Protein AF-A0A183S8L2-F1 (afdb_monomer_lite)

Foldseek 3Di:
DDDDPVRVCVVCVVPVVVVVVVVVVVCVPPVPDDDDPDDDDPVCVVVVVVSVVVCCCVPVVVPPDDDDDDDPPDDDDPVVVVVCVVPPDD

Radius of gyration: 16.56 Å; chains: 1; bounding box: 38×27×42 Å

Sequence (90 aa):
MIRRAGDAVEYYQSRPIEVLTHVKLEDEINHDLLIGDYEDTYYNLTLKMMHSFQWASSSCVPQKPTFVFIDDDFAFNMEELRQVIANRIE

Secondary structure (DSSP, 8-state):
-PPPHHHHHHHHTT-HHHHHHHHHHHHHHH------SS---GGGHHHHHHHHHHHHHHHSGGG-PPP----TT----HHHHHHHHHT---

pLDDT: mean 88.17, std 9.98, range [42.69, 97.69]

Structure (mmCIF, N/CA/C/O backbone):
data_AF-A0A183S8L2-F1
#
_entry.id   AF-A0A183S8L2-F1
#
loop_
_atom_site.group_PDB
_atom_site.id
_atom_site.type_symbol
_atom_site.label_atom_id
_atom_site.label_alt_id
_atom_site.label_comp_id
_atom_site.label_asym_id
_atom_site.label_entity_id
_atom_site.label_seq_id
_atom_site.pdbx_PDB_ins_code
_atom_site.Cartn_x
_atom_site.Cartn_y
_atom_site.Cartn_z
_atom_site.occupancy
_atom_site.B_iso_or_equiv
_atom_site.auth_seq_id
_atom_site.auth_comp_id
_atom_site.auth_asym_id
_atom_site.auth_atom_id
_atom_site.pdbx_PDB_model_num
ATOM 1 N N . MET A 1 1 ? 3.923 16.775 -17.807 1.00 42.69 1 MET A N 1
ATOM 2 C CA . MET A 1 1 ? 2.788 16.111 -18.483 1.00 42.69 1 MET A CA 1
ATOM 3 C C . MET A 1 1 ? 2.479 14.874 -17.654 1.00 42.69 1 MET A C 1
ATOM 5 O O . MET A 1 1 ? 3.346 14.017 -17.560 1.00 42.69 1 MET A O 1
ATOM 9 N N . ILE A 1 2 ? 1.354 14.855 -16.935 1.00 53.00 2 ILE A N 1
ATOM 10 C CA . ILE A 1 2 ? 0.986 13.726 -16.066 1.00 53.00 2 ILE A CA 1
ATOM 11 C C . ILE A 1 2 ? 0.629 12.559 -16.989 1.00 53.00 2 ILE A C 1
ATOM 13 O O . ILE A 1 2 ? -0.288 12.683 -17.799 1.00 53.00 2 ILE A O 1
ATOM 17 N N . ARG A 1 3 ? 1.396 11.469 -16.929 1.00 67.19 3 ARG A N 1
ATOM 18 C CA . ARG A 1 3 ? 1.043 10.222 -17.615 1.00 67.19 3 ARG A CA 1
ATOM 19 C C . ARG A 1 3 ? -0.083 9.551 -16.842 1.00 67.19 3 ARG A C 1
ATOM 21 O O . ARG A 1 3 ? -0.066 9.573 -15.614 1.00 67.19 3 ARG A O 1
ATOM 28 N N . ARG A 1 4 ? -1.057 8.966 -17.542 1.00 76.19 4 ARG A N 1
ATOM 29 C CA . ARG A 1 4 ? -2.037 8.095 -16.880 1.00 76.19 4 ARG A CA 1
ATOM 30 C C . ARG A 1 4 ? -1.312 6.869 -16.326 1.00 76.19 4 ARG A C 1
ATOM 32 O O . ARG A 1 4 ? -0.292 6.469 -16.883 1.00 76.19 4 ARG A O 1
ATOM 39 N N . ALA A 1 5 ? -1.844 6.267 -15.261 1.00 74.06 5 ALA A N 1
ATOM 40 C CA . ALA A 1 5 ? -1.222 5.114 -14.606 1.00 74.06 5 ALA A CA 1
ATOM 41 C C . ALA A 1 5 ? -0.899 3.976 -15.597 1.00 74.06 5 ALA A C 1
ATOM 43 O O . ALA A 1 5 ? 0.204 3.443 -15.577 1.00 74.06 5 ALA A O 1
ATOM 44 N N . GLY A 1 6 ? -1.802 3.690 -16.546 1.00 77.56 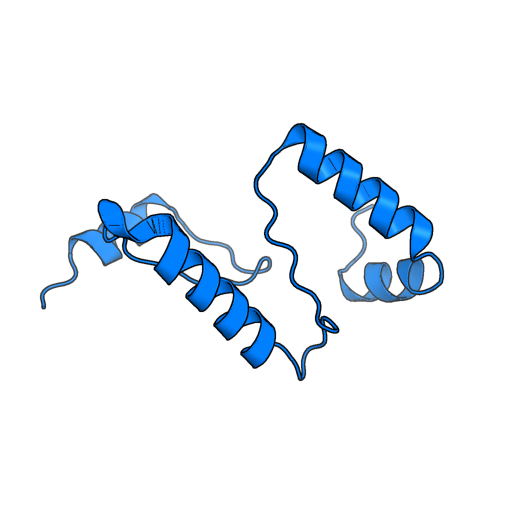6 GLY A N 1
ATOM 45 C CA . GLY A 1 6 ? -1.556 2.710 -17.613 1.00 77.56 6 GLY A CA 1
ATOM 46 C C . GLY A 1 6 ? -0.344 3.044 -18.494 1.00 77.56 6 GLY A C 1
ATOM 47 O O . GLY A 1 6 ? 0.532 2.201 -18.674 1.00 77.56 6 GLY A O 1
ATOM 48 N N . ASP A 1 7 ? -0.241 4.288 -18.972 1.00 82.50 7 ASP A N 1
ATOM 49 C CA . ASP A 1 7 ? 0.882 4.741 -19.811 1.00 82.50 7 ASP A CA 1
ATOM 50 C C . ASP A 1 7 ? 2.212 4.726 -19.037 1.00 82.50 7 ASP A C 1
ATOM 52 O O . ASP A 1 7 ? 3.289 4.528 -19.606 1.00 82.50 7 ASP A O 1
ATOM 56 N N . ALA A 1 8 ? 2.153 4.977 -17.725 1.00 82.69 8 ALA A N 1
ATOM 57 C CA . ALA A 1 8 ? 3.315 4.895 -16.851 1.00 82.69 8 ALA A CA 1
ATOM 58 C C . ALA A 1 8 ? 3.791 3.443 -16.706 1.00 82.69 8 ALA A C 1
ATOM 60 O O . ALA A 1 8 ? 4.988 3.192 -16.852 1.00 82.69 8 ALA A O 1
ATOM 61 N N . VAL A 1 9 ? 2.871 2.496 -16.494 1.00 82.81 9 VAL A N 1
ATOM 62 C CA . VAL A 1 9 ? 3.191 1.064 -16.415 1.00 82.81 9 VAL A CA 1
ATOM 63 C C . VAL A 1 9 ? 3.858 0.594 -17.706 1.00 82.81 9 VAL A C 1
ATOM 65 O O . VAL A 1 9 ? 4.953 0.042 -17.641 1.00 82.81 9 VAL A O 1
ATOM 68 N N . GLU A 1 10 ? 3.276 0.877 -18.873 1.00 85.75 10 GLU A N 1
ATOM 69 C CA . GLU A 1 10 ? 3.856 0.474 -20.164 1.00 85.75 10 GLU A CA 1
ATOM 70 C C . GLU A 1 10 ? 5.275 1.036 -20.362 1.00 85.75 10 GLU A C 1
ATOM 72 O O . GLU A 1 10 ? 6.188 0.335 -20.801 1.00 85.75 10 GLU A O 1
ATOM 77 N N . TYR A 1 11 ? 5.500 2.291 -19.973 1.00 86.31 11 TYR A N 1
ATOM 78 C CA . TYR A 1 11 ? 6.813 2.914 -20.100 1.00 86.31 11 TYR A CA 1
ATOM 79 C C . TYR A 1 11 ? 7.870 2.320 -19.157 1.00 86.31 11 TYR A C 1
ATOM 81 O O . TYR A 1 11 ? 9.027 2.152 -19.555 1.00 86.31 11 TYR A O 1
ATOM 89 N N . TYR A 1 12 ? 7.502 2.035 -17.906 1.00 87.81 12 TYR A N 1
ATOM 90 C CA . TYR A 1 12 ? 8.437 1.556 -16.885 1.00 87.81 12 TYR A CA 1
ATOM 91 C C . TYR A 1 12 ? 8.608 0.033 -16.865 1.00 87.81 12 TYR A C 1
ATOM 93 O O . TYR A 1 12 ? 9.586 -0.445 -16.290 1.00 87.81 12 TYR A O 1
ATOM 101 N N . GLN A 1 13 ? 7.746 -0.725 -17.550 1.00 86.19 13 GLN A N 1
ATOM 102 C CA . GLN A 1 13 ? 7.838 -2.187 -17.659 1.00 86.19 13 GLN A CA 1
ATOM 103 C C . GLN A 1 13 ? 9.225 -2.682 -18.098 1.00 86.19 13 GLN A C 1
ATOM 105 O O . GLN A 1 13 ? 9.705 -3.701 -17.611 1.00 86.19 13 GLN A O 1
ATOM 110 N N . SER A 1 14 ? 9.906 -1.949 -18.983 1.00 90.62 14 SER A N 1
ATOM 111 C CA . SER A 1 14 ? 11.248 -2.309 -19.468 1.00 90.62 14 SER A CA 1
ATOM 112 C C . SER A 1 14 ? 12.403 -1.753 -18.618 1.00 90.62 14 SER A C 1
ATOM 114 O O . SER A 1 14 ? 13.568 -1.938 -18.971 1.00 90.62 14 SER A O 1
ATOM 116 N N . ARG A 1 15 ? 12.114 -1.061 -17.505 1.00 93.25 15 ARG A N 1
ATOM 117 C CA . ARG A 1 15 ? 13.095 -0.285 -16.718 1.00 93.25 15 ARG A CA 1
ATOM 118 C C . ARG A 1 15 ? 13.033 -0.582 -15.208 1.00 93.25 15 ARG A C 1
ATOM 120 O O . ARG A 1 15 ? 13.008 0.355 -14.409 1.00 93.25 15 ARG A O 1
ATOM 127 N N . PRO A 1 16 ? 13.074 -1.856 -14.777 1.00 90.00 16 PRO A N 1
ATOM 128 C CA . PRO A 1 16 ? 12.901 -2.214 -13.366 1.00 90.00 16 PRO A CA 1
ATOM 129 C C . PRO A 1 16 ? 13.983 -1.622 -12.452 1.00 90.00 16 PRO A C 1
ATOM 131 O O . PRO A 1 16 ? 13.691 -1.224 -11.331 1.00 90.00 16 PRO A O 1
ATOM 134 N N . ILE A 1 17 ? 15.227 -1.510 -12.934 1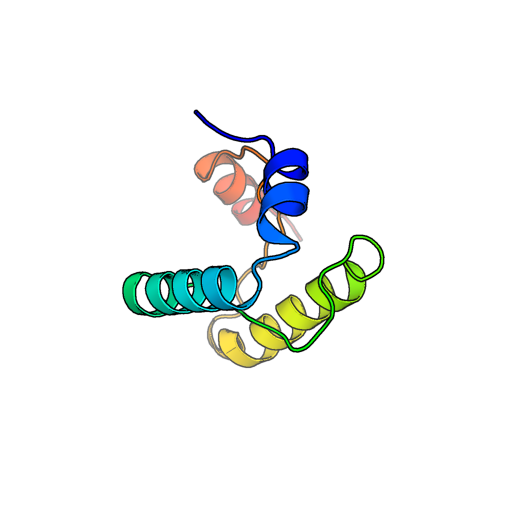.00 94.38 17 ILE A N 1
ATOM 135 C CA . ILE A 1 17 ? 16.342 -0.963 -12.143 1.00 94.38 17 ILE A CA 1
ATOM 136 C C . ILE A 1 17 ? 16.093 0.504 -11.781 1.00 94.38 17 ILE A C 1
ATOM 138 O O . ILE A 1 17 ? 16.319 0.899 -10.644 1.00 94.38 17 ILE A O 1
ATOM 142 N N . GLU A 1 18 ? 15.600 1.302 -12.725 1.00 94.88 18 GLU A N 1
ATOM 143 C CA . GLU A 1 18 ? 15.329 2.722 -12.490 1.00 94.88 18 GLU A CA 1
ATOM 144 C C . GLU A 1 18 ? 14.171 2.931 -11.524 1.00 94.88 18 GLU A C 1
ATOM 146 O O . GLU A 1 18 ? 14.279 3.753 -10.617 1.00 94.88 18 GLU A O 1
ATOM 151 N N . VAL A 1 19 ? 13.096 2.152 -11.677 1.00 92.31 19 VAL A N 1
ATOM 152 C CA . VAL A 1 19 ? 11.966 2.180 -10.742 1.00 92.31 19 VAL A CA 1
ATOM 153 C C . VAL A 1 19 ? 12.453 1.864 -9.330 1.00 92.31 19 VAL A C 1
ATOM 155 O O . VAL A 1 19 ? 12.179 2.626 -8.410 1.00 92.31 19 VAL A O 1
ATOM 158 N N . LEU A 1 20 ? 13.253 0.806 -9.160 1.00 92.88 20 LEU A N 1
ATOM 159 C CA . LEU A 1 20 ? 13.811 0.438 -7.856 1.00 92.88 20 LEU A CA 1
ATOM 160 C C . LEU A 1 20 ? 14.740 1.514 -7.282 1.00 92.88 20 LEU A C 1
ATOM 162 O O . LEU A 1 20 ? 14.747 1.724 -6.072 1.00 92.88 20 LEU A O 1
ATOM 166 N N . THR A 1 21 ? 15.523 2.202 -8.114 1.00 96.31 21 THR A N 1
ATOM 167 C CA . THR A 1 21 ? 16.338 3.337 -7.661 1.00 96.31 21 THR A CA 1
ATOM 168 C C . THR A 1 21 ? 15.461 4.486 -7.168 1.00 96.31 21 THR A C 1
ATOM 170 O O . THR A 1 21 ? 15.745 5.042 -6.112 1.00 96.31 21 THR A O 1
ATOM 173 N N . HIS A 1 22 ? 14.395 4.830 -7.891 1.00 95.06 22 HIS A N 1
ATOM 174 C CA . HIS A 1 22 ? 13.498 5.915 -7.491 1.00 95.06 22 HIS A CA 1
ATOM 175 C C . HIS A 1 22 ? 12.718 5.582 -6.216 1.00 95.06 22 HIS A C 1
ATOM 177 O O . HIS A 1 22 ? 12.650 6.429 -5.335 1.00 95.06 22 HIS A O 1
ATOM 183 N N . VAL A 1 23 ? 12.215 4.350 -6.085 1.00 94.62 23 VAL A N 1
ATOM 184 C CA . VAL A 1 23 ? 11.526 3.879 -4.870 1.00 94.62 23 VAL A CA 1
ATOM 185 C C . VAL A 1 23 ? 12.454 3.934 -3.656 1.00 94.62 23 VAL A C 1
ATOM 187 O O . VAL A 1 23 ? 12.051 4.384 -2.593 1.00 94.62 23 VAL A O 1
ATOM 190 N N . LYS A 1 24 ? 13.726 3.541 -3.807 1.00 95.94 24 LYS A N 1
ATOM 191 C CA . LYS A 1 24 ? 14.707 3.660 -2.715 1.00 95.94 24 LYS A CA 1
ATOM 192 C C . LYS A 1 24 ? 14.944 5.109 -2.299 1.00 95.94 24 LYS A C 1
ATOM 194 O O . LYS A 1 24 ? 14.992 5.394 -1.112 1.00 95.94 24 LYS A O 1
ATOM 199 N N . LEU A 1 25 ? 15.086 6.014 -3.266 1.00 97.38 25 LEU A N 1
ATOM 200 C CA . LEU A 1 25 ? 15.282 7.436 -2.978 1.00 97.38 25 LEU A CA 1
ATOM 201 C C . LEU A 1 25 ? 14.051 8.063 -2.312 1.00 97.38 25 LEU A C 1
ATOM 203 O O . LEU A 1 25 ? 14.201 8.910 -1.441 1.00 97.38 25 LEU A O 1
ATOM 207 N N . GLU A 1 26 ? 12.846 7.665 -2.716 1.00 97.06 26 GLU A N 1
ATOM 208 C CA . GLU A 1 26 ? 11.607 8.084 -2.062 1.00 97.06 26 GLU A CA 1
ATOM 209 C C . GLU A 1 26 ? 11.552 7.600 -0.607 1.00 97.06 26 GLU A C 1
ATOM 211 O O . GLU A 1 26 ? 11.312 8.407 0.291 1.00 97.06 26 GLU A O 1
ATOM 216 N N . ASP A 1 27 ? 11.817 6.312 -0.373 1.00 96.69 27 ASP A N 1
ATOM 217 C CA . ASP A 1 27 ? 11.813 5.716 0.966 1.00 96.69 27 ASP A CA 1
ATOM 218 C C . ASP A 1 27 ? 12.820 6.400 1.897 1.00 96.69 27 ASP A C 1
ATOM 220 O O . ASP A 1 27 ? 12.508 6.691 3.050 1.00 96.69 27 ASP A O 1
ATOM 224 N N . GLU A 1 28 ? 14.010 6.728 1.382 1.00 96.69 28 GLU A N 1
ATOM 225 C CA . GLU A 1 28 ? 15.048 7.465 2.109 1.00 96.69 28 GLU A CA 1
ATOM 226 C C . GLU A 1 28 ? 14.616 8.884 2.517 1.00 96.69 28 GLU A C 1
ATOM 228 O O . GLU A 1 28 ? 15.181 9.437 3.461 1.00 96.69 28 GLU A O 1
ATOM 233 N N . ILE A 1 29 ? 13.644 9.481 1.820 1.00 97.69 29 ILE A N 1
ATOM 234 C CA . ILE A 1 29 ? 13.174 10.849 2.073 1.00 97.69 29 ILE A CA 1
ATOM 235 C C . ILE A 1 29 ? 11.921 10.859 2.957 1.00 97.69 29 ILE A C 1
ATOM 237 O O . ILE A 1 29 ? 11.832 11.685 3.868 1.00 97.69 29 ILE A O 1
ATOM 241 N N . ASN A 1 30 ? 10.949 9.985 2.681 1.00 96.94 30 ASN A N 1
ATOM 242 C CA . ASN A 1 30 ? 9.610 10.057 3.275 1.00 96.94 30 ASN A CA 1
ATOM 243 C C . ASN A 1 30 ? 9.379 9.033 4.394 1.00 96.94 30 ASN A C 1
ATOM 245 O O . ASN A 1 30 ? 8.630 9.322 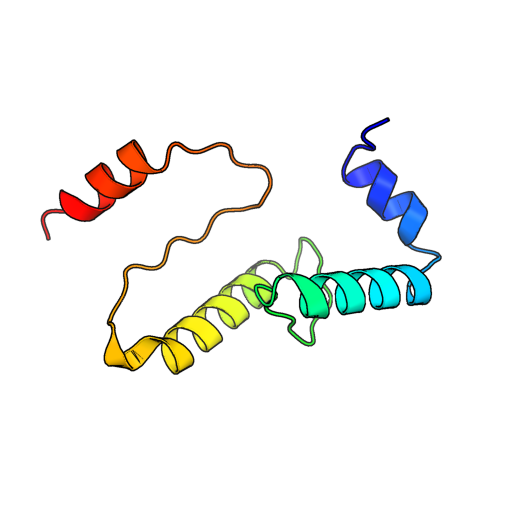5.329 1.00 96.94 30 ASN A O 1
ATOM 249 N N . HIS A 1 31 ? 10.045 7.873 4.335 1.00 95.38 31 HIS A N 1
ATOM 250 C CA . HIS A 1 31 ? 9.929 6.791 5.320 1.00 95.38 31 HIS A CA 1
ATOM 251 C C . HIS A 1 31 ? 8.489 6.293 5.566 1.00 95.38 31 HIS A C 1
ATOM 253 O O . HIS A 1 31 ? 8.137 5.914 6.687 1.00 95.38 31 HIS A O 1
ATOM 259 N N . ASP A 1 32 ? 7.645 6.305 4.536 1.00 94.81 32 ASP A N 1
ATOM 260 C CA . ASP A 1 32 ? 6.227 5.931 4.592 1.00 94.81 32 ASP A CA 1
ATOM 261 C C . ASP A 1 32 ? 5.868 4.741 3.685 1.00 94.81 32 ASP A C 1
ATOM 263 O O . ASP A 1 32 ? 4.690 4.403 3.533 1.00 94.81 32 ASP A O 1
ATOM 267 N N . LEU A 1 33 ? 6.868 4.045 3.135 1.00 94.94 33 LEU A N 1
ATOM 268 C CA . LEU A 1 33 ? 6.655 2.894 2.265 1.00 94.94 33 LEU A CA 1
ATOM 269 C C . LEU A 1 33 ? 6.603 1.569 3.032 1.00 94.94 33 LEU A C 1
ATOM 271 O O . LEU A 1 33 ? 7.450 1.248 3.866 1.00 94.94 33 LEU A O 1
ATOM 275 N N . LEU A 1 34 ? 5.628 0.735 2.665 1.00 93.81 34 LEU A N 1
ATOM 276 C CA . LEU A 1 34 ? 5.551 -0.670 3.057 1.00 93.81 34 LEU A CA 1
ATOM 277 C C . LEU A 1 34 ? 5.681 -1.552 1.811 1.00 93.81 34 LEU A C 1
ATOM 279 O O . LEU A 1 34 ? 4.735 -1.695 1.038 1.00 93.81 34 LEU A O 1
ATOM 283 N N . ILE A 1 35 ? 6.849 -2.171 1.635 1.00 93.00 35 ILE A N 1
ATOM 284 C CA . ILE A 1 35 ? 7.164 -3.009 0.470 1.00 93.00 35 ILE A CA 1
ATOM 285 C C . ILE A 1 35 ? 7.110 -4.484 0.878 1.00 93.00 35 ILE A C 1
ATOM 287 O O . ILE A 1 35 ? 7.807 -4.901 1.802 1.00 93.00 35 ILE A O 1
ATOM 291 N N . GLY A 1 36 ? 6.281 -5.272 0.191 1.00 91.81 36 GLY A N 1
ATOM 292 C CA . GLY A 1 36 ? 6.197 -6.722 0.374 1.00 91.81 36 GLY A CA 1
ATOM 293 C C . GLY A 1 36 ? 6.804 -7.492 -0.796 1.00 91.81 36 GLY A C 1
ATOM 294 O O . GLY A 1 36 ? 6.887 -6.981 -1.911 1.00 91.81 36 GLY A O 1
ATOM 295 N N . ASP A 1 37 ? 7.214 -8.734 -0.540 1.00 93.19 37 ASP A N 1
ATOM 296 C CA . ASP A 1 37 ? 7.760 -9.636 -1.560 1.00 93.19 37 ASP A CA 1
ATOM 297 C C . ASP A 1 37 ? 6.631 -10.412 -2.257 1.00 93.19 37 ASP A C 1
ATOM 299 O O . ASP A 1 37 ? 6.309 -11.550 -1.910 1.00 93.19 37 ASP A O 1
ATOM 303 N N . TYR A 1 38 ? 5.954 -9.745 -3.190 1.00 93.38 38 TYR A N 1
ATOM 304 C CA . TYR A 1 38 ? 4.940 -10.340 -4.055 1.00 93.38 38 TYR A CA 1
ATOM 305 C C . TYR A 1 38 ? 4.835 -9.585 -5.381 1.00 93.38 38 TYR A C 1
ATOM 307 O O . TYR A 1 38 ? 5.213 -8.420 -5.494 1.00 93.38 38 TYR A O 1
ATOM 315 N N . GLU A 1 39 ? 4.292 -10.248 -6.402 1.00 92.44 39 GLU A N 1
ATOM 316 C CA . GLU A 1 39 ? 4.031 -9.609 -7.690 1.00 92.44 39 GLU A CA 1
ATOM 317 C C . GLU A 1 39 ? 2.797 -8.700 -7.578 1.00 92.44 39 GLU A C 1
ATOM 319 O O . GLU A 1 39 ? 1.678 -9.192 -7.391 1.00 92.44 39 GLU A O 1
ATOM 324 N N . ASP A 1 40 ? 2.990 -7.381 -7.671 1.00 89.75 40 ASP A N 1
ATOM 325 C CA . ASP A 1 40 ? 1.894 -6.407 -7.611 1.00 89.75 40 ASP A CA 1
ATOM 326 C C . ASP A 1 40 ? 1.107 -6.413 -8.928 1.00 89.75 40 ASP A C 1
ATOM 328 O O . ASP A 1 40 ? 1.460 -5.773 -9.920 1.00 89.75 40 ASP A O 1
ATOM 332 N N . THR A 1 41 ? 0.041 -7.209 -8.946 1.00 90.44 41 THR A N 1
ATOM 333 C CA . THR A 1 41 ? -0.910 -7.303 -10.051 1.00 90.44 41 THR A CA 1
ATOM 334 C C . THR A 1 41 ? -2.326 -7.160 -9.519 1.00 90.44 41 THR A C 1
ATOM 336 O O . THR A 1 41 ? -2.602 -7.445 -8.353 1.00 90.44 41 THR A O 1
ATOM 339 N N . TYR A 1 42 ? -3.263 -6.816 -10.405 1.00 90.19 42 TYR A N 1
ATOM 340 C CA . TYR A 1 42 ? -4.681 -6.728 -10.050 1.00 90.19 42 TYR A CA 1
ATOM 341 C C . TYR A 1 42 ? -5.227 -8.032 -9.430 1.00 90.19 42 TYR A C 1
ATOM 343 O O . TYR A 1 42 ? -6.048 -8.002 -8.518 1.00 90.19 42 TYR A O 1
ATOM 351 N N . TYR A 1 43 ? -4.738 -9.195 -9.874 1.00 94.69 43 TYR A N 1
ATOM 352 C CA . TYR A 1 43 ? -5.147 -10.491 -9.322 1.00 94.69 43 TYR A CA 1
ATOM 353 C C . TYR A 1 43 ? -4.608 -10.745 -7.905 1.00 94.69 43 TYR A C 1
ATOM 355 O O . TYR A 1 43 ? -5.225 -11.488 -7.144 1.00 94.69 43 TYR A O 1
ATOM 363 N N . ASN A 1 44 ? -3.500 -10.100 -7.530 1.00 96.06 44 ASN A N 1
ATOM 364 C CA . ASN A 1 44 ? -2.849 -10.257 -6.230 1.00 96.06 44 ASN A CA 1
ATOM 365 C C . ASN A 1 44 ? -3.249 -9.177 -5.211 1.00 96.06 44 ASN A C 1
ATOM 367 O O . ASN A 1 44 ? -2.665 -9.114 -4.128 1.00 96.06 44 ASN A O 1
ATOM 371 N N . LEU A 1 45 ? -4.274 -8.363 -5.483 1.00 94.62 45 LEU A N 1
ATOM 372 C CA . LEU A 1 45 ? -4.725 -7.322 -4.548 1.00 94.62 45 LEU A CA 1
ATOM 373 C C . LEU A 1 45 ? -5.121 -7.878 -3.171 1.00 94.62 45 LEU A C 1
ATOM 375 O O . LEU A 1 45 ? -4.875 -7.239 -2.151 1.00 94.62 45 LEU A O 1
ATOM 379 N N . THR A 1 46 ? -5.670 -9.096 -3.101 1.00 95.62 46 THR A N 1
ATOM 380 C CA . THR A 1 46 ? -5.942 -9.751 -1.810 1.00 95.62 46 THR A CA 1
ATOM 381 C C . THR A 1 46 ? -4.656 -10.020 -1.026 1.00 95.62 46 THR A C 1
ATOM 383 O O . THR A 1 46 ? -4.636 -9.821 0.186 1.00 95.62 46 THR A O 1
ATOM 386 N N . LEU A 1 47 ? -3.575 -10.429 -1.697 1.00 96.62 47 LEU A N 1
ATOM 387 C CA . LEU A 1 47 ? -2.275 -10.644 -1.060 1.00 96.62 47 LEU A CA 1
ATOM 388 C C . LEU A 1 47 ? -1.692 -9.320 -0.550 1.00 96.62 47 LEU A C 1
ATOM 390 O O . LEU A 1 47 ? -1.261 -9.258 0.600 1.00 96.62 47 LEU A O 1
ATOM 394 N N . LYS A 1 48 ? -1.780 -8.255 -1.356 1.00 95.75 48 LYS A N 1
ATOM 395 C CA . LYS A 1 48 ? -1.409 -6.884 -0.968 1.00 95.75 48 LYS A CA 1
ATOM 396 C C . LYS A 1 48 ? -2.161 -6.418 0.279 1.00 95.75 48 LYS A C 1
ATOM 398 O O . LYS A 1 48 ? -1.539 -5.995 1.250 1.00 95.75 48 LYS A O 1
ATOM 403 N N . MET A 1 49 ? -3.484 -6.582 0.301 1.00 95.62 49 MET A N 1
ATOM 404 C CA . MET A 1 49 ? -4.322 -6.222 1.450 1.00 95.62 49 MET A CA 1
ATOM 405 C C . MET A 1 49 ? -3.953 -7.020 2.709 1.00 95.62 49 MET A C 1
ATOM 407 O O . MET A 1 49 ? -3.786 -6.446 3.786 1.00 95.62 49 MET A O 1
ATOM 411 N N . MET A 1 50 ? -3.795 -8.341 2.584 1.00 95.62 50 MET A N 1
ATOM 412 C CA . MET A 1 50 ? -3.435 -9.206 3.712 1.00 95.62 50 MET A CA 1
ATOM 413 C C . MET A 1 50 ? -2.049 -8.877 4.270 1.00 95.62 50 MET A C 1
ATOM 415 O O . MET A 1 50 ? -1.882 -8.867 5.488 1.00 95.62 50 MET A O 1
ATOM 419 N N . HIS A 1 51 ? -1.084 -8.561 3.406 1.00 95.50 51 HIS A N 1
ATOM 420 C CA . HIS A 1 51 ? 0.245 -8.107 3.809 1.00 95.50 51 HIS A CA 1
ATOM 421 C C . HIS A 1 51 ? 0.172 -6.808 4.629 1.00 95.50 51 HIS A C 1
ATOM 423 O O . HIS A 1 51 ? 0.711 -6.742 5.736 1.00 95.50 51 HIS A O 1
ATOM 429 N N . SER A 1 52 ? -0.563 -5.804 4.138 1.00 94.38 52 SER A N 1
ATOM 430 C CA . SER A 1 52 ? -0.763 -4.536 4.853 1.00 94.38 52 SER A CA 1
ATOM 431 C C . SER A 1 52 ? -1.456 -4.736 6.201 1.00 94.38 52 SER A C 1
ATOM 433 O O . SER A 1 52 ? -1.032 -4.164 7.205 1.00 94.38 52 SER A O 1
ATOM 435 N N . PHE A 1 53 ? -2.483 -5.591 6.261 1.00 93.62 53 PHE A N 1
ATOM 436 C CA . PHE A 1 53 ? -3.166 -5.913 7.513 1.00 93.62 53 PHE A CA 1
ATOM 437 C C . PHE A 1 53 ? -2.251 -6.632 8.511 1.00 93.62 53 PHE A C 1
ATOM 439 O O . PHE A 1 53 ? -2.241 -6.279 9.689 1.00 93.62 53 PHE A O 1
ATOM 446 N N . GLN A 1 54 ? -1.463 -7.612 8.059 1.00 93.62 54 GLN A N 1
ATOM 447 C CA . GLN A 1 54 ? -0.509 -8.319 8.914 1.00 93.62 54 GLN A CA 1
ATOM 448 C C . GLN A 1 54 ? 0.486 -7.343 9.540 1.00 93.62 54 GLN A C 1
ATOM 450 O O . GLN A 1 54 ? 0.595 -7.313 10.768 1.00 93.62 54 GLN A O 1
ATOM 455 N N . TRP A 1 55 ? 1.120 -6.493 8.726 1.00 93.69 55 TRP A N 1
ATOM 456 C CA . TRP A 1 55 ? 2.049 -5.474 9.212 1.00 93.69 55 TRP A CA 1
ATOM 457 C C . TRP A 1 55 ? 1.382 -4.516 10.207 1.00 93.69 55 TRP A C 1
ATOM 459 O O . TRP A 1 55 ? 1.904 -4.294 11.300 1.00 93.69 55 TRP A O 1
ATOM 469 N N . ALA A 1 56 ? 0.198 -4.000 9.874 1.00 92.06 56 ALA A N 1
ATOM 470 C CA . ALA A 1 56 ? -0.548 -3.090 10.737 1.00 92.06 56 ALA A CA 1
ATOM 471 C C . ALA A 1 56 ? -0.899 -3.745 12.085 1.00 92.06 56 ALA A C 1
ATOM 473 O O . ALA A 1 56 ? -0.710 -3.154 13.152 1.00 92.06 56 ALA A O 1
ATOM 474 N N . SER A 1 57 ? -1.349 -5.001 12.050 1.00 90.25 57 SER A N 1
ATOM 475 C CA . SER A 1 57 ? -1.727 -5.760 13.241 1.00 90.25 57 SER A CA 1
ATOM 476 C C . SER A 1 57 ? -0.541 -6.077 14.151 1.00 90.25 57 SER A C 1
ATOM 478 O O . SER A 1 57 ? -0.717 -6.074 15.366 1.00 90.25 57 SER A O 1
ATOM 480 N N . SER A 1 58 ? 0.658 -6.314 13.605 1.00 90.69 58 SER A N 1
ATOM 481 C CA . SER A 1 58 ? 1.855 -6.624 14.396 1.00 90.69 58 SER A CA 1
ATOM 482 C C . SER A 1 58 ? 2.569 -5.379 14.914 1.00 90.69 58 SER A C 1
ATOM 484 O O . SER A 1 58 ? 3.130 -5.400 16.008 1.00 90.69 58 SER A O 1
ATOM 486 N N . SER A 1 59 ? 2.550 -4.296 14.139 1.00 89.62 59 SER A N 1
ATOM 487 C CA . SER A 1 59 ? 3.372 -3.108 14.393 1.00 89.62 59 SER A CA 1
ATOM 488 C C . SER A 1 59 ? 2.636 -2.035 15.204 1.00 89.62 59 SER A C 1
ATOM 490 O O . SER A 1 59 ? 3.272 -1.257 15.913 1.00 89.62 59 SER A O 1
ATOM 492 N N . CYS A 1 60 ? 1.297 -2.008 15.171 1.00 85.44 60 CYS A N 1
ATOM 493 C CA . CYS A 1 60 ? 0.491 -0.970 15.831 1.00 85.44 60 CYS A CA 1
ATOM 494 C C . CYS A 1 60 ? -0.230 -1.441 17.112 1.00 85.44 60 CYS A C 1
ATOM 496 O O . CYS A 1 60 ? -1.105 -0.737 17.626 1.00 85.44 60 CYS A O 1
ATOM 498 N N . VAL A 1 61 ? 0.142 -2.605 17.662 1.00 75.94 61 VAL A N 1
ATOM 499 C CA . VAL A 1 61 ? -0.522 -3.251 18.818 1.00 75.94 61 VAL A CA 1
ATOM 500 C C . VAL A 1 61 ? -0.746 -2.326 20.028 1.00 75.94 61 VAL A C 1
ATOM 502 O O . VAL A 1 61 ? -1.851 -2.356 20.575 1.00 75.94 61 VAL A O 1
ATOM 505 N N . PRO A 1 62 ? 0.213 -1.482 20.468 1.00 74.31 62 PRO A N 1
ATOM 506 C CA . PRO A 1 62 ? 0.016 -0.674 21.674 1.00 74.31 62 PRO A CA 1
ATOM 507 C C . PRO A 1 62 ? -1.094 0.377 21.541 1.00 74.31 62 PRO A C 1
ATOM 509 O O . PRO A 1 62 ? -1.652 0.804 22.547 1.00 74.31 62 PRO A O 1
ATOM 512 N N . GLN A 1 63 ? -1.404 0.804 20.314 1.00 74.56 63 GLN A N 1
ATOM 513 C CA . GLN A 1 63 ? -2.255 1.966 20.048 1.00 74.56 63 GLN A CA 1
ATOM 514 C C . GLN A 1 63 ? -3.702 1.586 19.695 1.00 74.56 63 GLN A C 1
ATOM 516 O O . GLN A 1 63 ? -4.568 2.454 19.732 1.00 74.56 63 GLN A O 1
ATOM 521 N N . LYS A 1 64 ? -3.970 0.308 19.366 1.00 73.94 64 LYS A N 1
ATOM 522 C CA . LYS A 1 64 ? -5.271 -0.200 18.872 1.00 73.94 64 LYS A CA 1
ATOM 523 C C . LYS A 1 64 ? -5.985 0.769 17.899 1.00 73.94 64 LYS A C 1
ATOM 525 O O . LYS A 1 64 ? -7.146 1.112 18.132 1.00 73.94 64 LYS A O 1
ATOM 530 N N . PRO A 1 65 ? -5.314 1.257 16.841 1.00 82.19 65 PRO A N 1
ATOM 531 C CA . PRO A 1 65 ? -5.908 2.254 15.962 1.00 82.19 65 PRO A CA 1
ATOM 532 C C . PRO A 1 65 ? -6.996 1.640 15.067 1.00 82.19 65 PRO A C 1
ATOM 534 O O . PRO A 1 65 ? -7.012 0.437 14.805 1.00 82.19 65 PRO A O 1
ATOM 537 N N . THR A 1 66 ? -7.893 2.488 14.561 1.00 86.12 66 THR A N 1
ATOM 538 C CA . THR A 1 66 ? -8.762 2.119 13.436 1.00 86.12 66 THR A CA 1
ATOM 539 C C . THR A 1 66 ? -7.941 2.167 12.154 1.00 86.12 66 THR A C 1
ATOM 541 O O . THR A 1 66 ? -7.337 3.194 11.854 1.00 86.12 66 THR A O 1
ATOM 544 N N . PHE A 1 67 ? -7.936 1.074 11.393 1.00 88.31 67 PHE A N 1
ATOM 545 C CA . PHE A 1 67 ? -7.288 1.022 10.086 1.00 88.31 67 PHE A CA 1
ATOM 546 C C . PHE A 1 67 ? -8.288 1.337 8.981 1.00 88.31 67 PHE A C 1
ATOM 548 O O . PHE A 1 67 ? -9.406 0.819 8.975 1.00 88.31 67 PHE A O 1
ATOM 555 N N . VAL A 1 68 ? -7.862 2.167 8.034 1.00 89.25 68 VAL A N 1
ATOM 556 C CA . VAL A 1 68 ? -8.620 2.485 6.827 1.00 89.25 68 VAL A CA 1
ATOM 557 C C . VAL A 1 68 ? -7.751 2.102 5.640 1.00 89.25 68 VAL A C 1
ATOM 559 O O . VAL A 1 68 ? -6.623 2.572 5.528 1.00 89.25 68 VAL A O 1
ATOM 562 N N . PHE A 1 69 ? -8.271 1.232 4.780 1.00 91.44 69 PHE A N 1
ATOM 563 C CA . PHE A 1 69 ? -7.614 0.835 3.540 1.00 91.44 69 PHE A CA 1
ATOM 564 C C . PHE A 1 69 ? -8.319 1.543 2.383 1.00 91.44 69 PHE A C 1
ATOM 566 O O . PHE A 1 69 ? -9.535 1.412 2.240 1.00 91.44 69 PHE A O 1
ATOM 573 N N . ILE A 1 70 ? -7.566 2.328 1.614 1.00 90.81 70 ILE A N 1
ATOM 574 C CA . ILE A 1 70 ? -8.048 3.146 0.494 1.00 90.81 70 ILE A CA 1
ATOM 575 C C . ILE A 1 70 ? -7.004 3.038 -0.622 1.00 90.81 70 ILE A C 1
ATOM 577 O O . ILE A 1 70 ? -5.809 3.052 -0.321 1.00 90.81 70 ILE A O 1
ATOM 581 N N . ASP A 1 71 ? -7.446 2.935 -1.874 1.00 90.19 71 ASP A N 1
ATOM 582 C CA . ASP A 1 71 ? -6.546 2.997 -3.028 1.00 90.19 71 ASP A CA 1
ATOM 583 C C . ASP A 1 71 ? -6.089 4.445 -3.302 1.00 90.19 71 ASP A C 1
ATOM 585 O O . ASP A 1 71 ? -6.682 5.422 -2.835 1.00 90.19 71 ASP A O 1
ATOM 589 N N . ASP A 1 72 ? -5.008 4.595 -4.059 1.00 88.19 72 ASP A N 1
ATOM 590 C CA . ASP A 1 72 ? -4.348 5.873 -4.352 1.00 88.19 72 ASP A CA 1
ATOM 591 C C 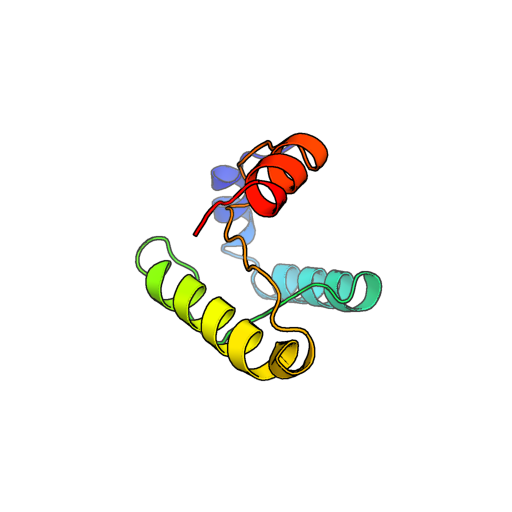. ASP A 1 72 ? -5.120 6.767 -5.340 1.00 88.19 72 ASP A C 1
ATOM 593 O O . ASP A 1 72 ? -4.796 7.946 -5.503 1.00 88.19 72 ASP A O 1
ATOM 597 N N . ASP A 1 73 ? -6.164 6.237 -5.975 1.00 87.62 73 ASP A N 1
ATOM 598 C CA . ASP A 1 73 ? -7.022 6.940 -6.928 1.00 87.62 73 ASP A CA 1
ATOM 599 C C . ASP A 1 73 ? -8.338 7.467 -6.322 1.00 87.62 73 ASP A C 1
ATOM 601 O O . ASP A 1 73 ? -9.168 8.048 -7.032 1.00 87.62 73 ASP A O 1
ATOM 605 N N . PHE A 1 74 ? -8.511 7.358 -5.000 1.00 88.38 74 PHE A N 1
ATOM 606 C CA . PHE A 1 74 ? -9.640 7.948 -4.282 1.00 88.38 74 PHE A CA 1
ATOM 607 C C . PHE A 1 74 ? -9.317 9.340 -3.733 1.00 88.38 74 PHE A C 1
ATOM 609 O O . PHE A 1 74 ? -8.339 9.559 -3.021 1.00 88.38 74 PHE A O 1
ATOM 616 N N . ALA A 1 75 ? -10.225 10.287 -3.970 1.00 90.25 75 ALA A N 1
ATOM 617 C CA . ALA A 1 75 ? -10.233 11.560 -3.258 1.00 90.25 75 ALA A CA 1
ATOM 618 C C . ALA A 1 75 ? -11.115 11.447 -2.009 1.00 90.25 75 ALA A C 1
ATOM 620 O O . ALA A 1 75 ? -12.274 11.036 -2.098 1.00 90.25 75 ALA A O 1
ATOM 621 N N . PHE A 1 76 ? -10.598 11.858 -0.853 1.00 89.00 76 PHE A N 1
ATOM 622 C CA . PHE A 1 76 ? -11.359 11.857 0.393 1.00 89.00 76 PHE A CA 1
ATOM 623 C C . PHE A 1 76 ? -11.073 13.096 1.239 1.00 89.00 76 PHE A C 1
ATOM 625 O O . PHE A 1 76 ? -10.027 13.735 1.131 1.00 89.00 76 PHE A O 1
ATOM 632 N N . ASN A 1 77 ? -12.041 13.452 2.082 1.00 93.44 77 ASN A N 1
ATOM 633 C CA . ASN A 1 77 ? -11.905 14.535 3.044 1.00 93.44 77 ASN A CA 1
ATOM 634 C C . ASN A 1 77 ? -11.535 13.948 4.410 1.00 93.44 77 ASN A C 1
ATOM 636 O O . ASN A 1 77 ? -12.290 13.159 4.978 1.00 93.44 77 ASN A O 1
ATOM 640 N N . MET A 1 78 ? -10.379 14.356 4.934 1.00 90.50 78 MET A N 1
ATOM 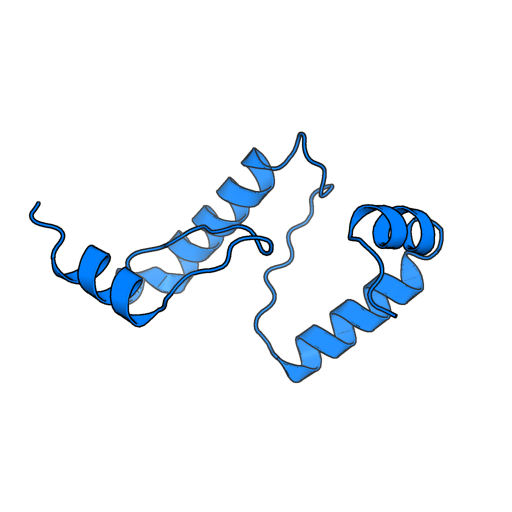641 C CA . MET A 1 78 ? -9.857 13.873 6.215 1.00 90.50 78 MET A CA 1
ATOM 642 C C . MET A 1 78 ? -10.774 14.186 7.401 1.00 90.50 78 MET A C 1
ATOM 644 O O . MET A 1 78 ? -10.895 13.362 8.303 1.00 90.50 78 MET A O 1
ATOM 648 N N . GLU A 1 79 ? -11.412 15.357 7.419 1.00 93.19 79 GLU A N 1
ATOM 649 C CA . GLU A 1 79 ? -12.260 15.773 8.540 1.00 93.19 79 GLU A CA 1
ATOM 650 C C . GLU A 1 79 ? -13.576 14.995 8.549 1.00 93.19 79 GLU A C 1
ATOM 652 O O . GLU A 1 79 ? -13.976 14.479 9.591 1.00 93.19 79 GLU A O 1
ATOM 657 N N . GLU A 1 80 ? -14.187 14.810 7.380 1.00 92.25 80 GLU A N 1
ATOM 658 C CA . GLU A 1 80 ? -15.374 13.961 7.232 1.00 92.25 80 GLU A CA 1
ATOM 659 C C . GLU A 1 80 ? -15.065 12.507 7.618 1.00 92.25 80 GLU A C 1
ATOM 661 O O . GLU A 1 80 ? -15.800 11.892 8.393 1.00 92.25 80 GLU A O 1
ATOM 666 N N . LEU A 1 81 ? -13.930 11.962 7.156 1.00 90.31 81 LEU A N 1
ATOM 667 C CA . LEU A 1 81 ? -13.502 10.607 7.512 1.00 90.31 81 LEU A CA 1
ATOM 668 C C . LEU A 1 81 ? -13.315 10.463 9.029 1.00 90.31 81 LEU A C 1
ATOM 670 O O . LEU A 1 81 ? -13.781 9.493 9.631 1.00 90.31 81 LEU A O 1
ATOM 674 N N . ARG A 1 82 ? -12.677 11.451 9.663 1.00 89.31 82 ARG A N 1
ATOM 675 C CA . ARG A 1 82 ? -12.467 11.480 11.112 1.00 89.31 82 ARG A CA 1
ATOM 676 C C . ARG A 1 82 ? -13.793 11.514 11.871 1.00 89.31 82 ARG A C 1
ATOM 678 O O . ARG A 1 82 ? -13.926 10.810 12.871 1.00 89.31 82 ARG A O 1
ATOM 685 N N . GLN A 1 83 ? -14.771 12.289 11.404 1.00 91.25 83 GLN A N 1
ATOM 686 C CA . GLN A 1 83 ? -16.104 12.349 12.009 1.00 91.25 83 GLN A CA 1
ATOM 687 C C . GLN A 1 83 ? -16.855 11.021 11.874 1.00 91.25 83 GLN A C 1
ATOM 689 O O . GLN A 1 83 ? -17.438 10.556 12.853 1.00 91.25 83 GLN A O 1
ATOM 694 N N . VAL A 1 84 ? -16.799 10.373 10.706 1.00 89.06 84 VAL A N 1
ATOM 695 C CA . VAL A 1 84 ? -17.417 9.054 10.482 1.00 89.06 84 VAL A CA 1
ATOM 696 C C . VAL A 1 84 ? -16.812 7.990 11.402 1.00 89.06 84 VAL A C 1
ATOM 698 O O . VAL A 1 84 ? -17.547 7.179 11.962 1.00 89.06 84 VAL A O 1
ATOM 701 N N . ILE A 1 85 ? -15.491 8.004 11.599 1.00 88.56 85 ILE A N 1
ATOM 702 C CA . ILE A 1 85 ? -14.809 7.065 12.502 1.00 88.56 85 ILE A CA 1
ATOM 703 C C . ILE A 1 85 ? -15.147 7.366 13.969 1.00 88.56 85 ILE A C 1
ATOM 705 O O . ILE A 1 85 ? -15.433 6.445 14.728 1.00 88.56 85 ILE A O 1
ATOM 709 N N . ALA A 1 86 ? -15.147 8.640 14.375 1.00 86.88 86 ALA A N 1
ATOM 710 C CA . ALA A 1 86 ? -15.414 9.038 15.759 1.00 86.88 86 ALA A CA 1
ATOM 711 C C . ALA A 1 86 ? -16.869 8.792 16.193 1.00 86.88 86 ALA A C 1
ATOM 713 O O . ALA A 1 86 ? -17.118 8.496 17.358 1.00 86.88 86 ALA A O 1
ATOM 714 N N . ASN A 1 87 ? -17.821 8.901 15.263 1.00 84.12 87 ASN A N 1
ATOM 715 C CA . ASN A 1 87 ? -19.252 8.719 15.524 1.00 84.12 87 ASN A CA 1
ATOM 716 C C . ASN A 1 87 ? -19.730 7.280 15.282 1.00 84.12 87 ASN A C 1
ATOM 718 O O . ASN A 1 87 ? -20.937 7.034 15.224 1.00 84.12 87 ASN A O 1
ATOM 722 N N . ARG A 1 88 ? -18.811 6.326 15.106 1.00 75.31 88 ARG A N 1
ATOM 723 C CA . ARG A 1 88 ? -19.153 4.914 14.944 1.00 75.31 88 ARG A CA 1
ATOM 724 C C . ARG A 1 88 ? -19.701 4.396 16.278 1.00 75.31 88 ARG A C 1
ATOM 726 O O . ARG A 1 88 ? -18.942 4.087 17.189 1.00 75.31 88 ARG A O 1
ATOM 733 N N . ILE A 1 89 ? -21.026 4.379 16.407 1.00 58.91 89 ILE A N 1
ATOM 734 C CA . ILE A 1 89 ? -21.720 3.714 17.514 1.00 58.91 89 ILE A CA 1
ATOM 735 C C . ILE A 1 89 ? -21.547 2.208 17.283 1.00 58.91 89 ILE A C 1
ATOM 737 O O . ILE A 1 89 ? -21.880 1.726 16.199 1.00 58.91 89 ILE A O 1
ATOM 741 N N . GLU A 1 90 ? -20.966 1.505 18.257 1.00 57.56 90 GLU A N 1
ATOM 742 C CA . GLU A 1 90 ? -20.954 0.033 18.290 1.00 57.56 90 GLU A CA 1
ATOM 743 C C . GLU A 1 90 ? -22.373 -0.543 18.372 1.00 57.56 90 GLU A C 1
ATOM 745 O O . GLU A 1 90 ? -23.198 0.002 19.144 1.00 57.56 9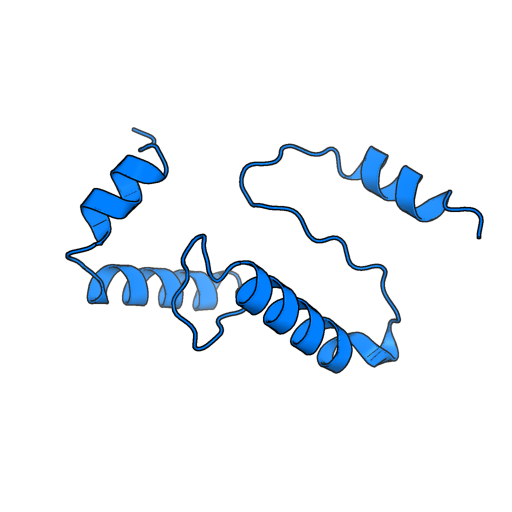0 GLU A O 1
#

InterPro domains:
  IPR002659 Glycosyl transferase, family 31 [PF01762] (23-88)
  IPR002659 Glycosyl transferase, family 31 [PTHR11214] (22-83)

Organism: Schistocephalus solidus (NCBI:txid70667)